Protein AF-A0A7J9ND59-F1 (afdb_monomer_lite)

Structure (mmCIF, N/CA/C/O backbone):
data_AF-A0A7J9ND59-F1
#
_entry.id   AF-A0A7J9ND59-F1
#
loop_
_atom_site.group_PDB
_atom_site.id
_atom_site.type_symbol
_atom_site.label_atom_id
_atom_site.label_alt_id
_atom_site.label_comp_id
_atom_site.label_asym_id
_atom_site.label_entity_id
_atom_site.label_seq_id
_atom_site.pdbx_PDB_ins_code
_atom_site.Cartn_x
_atom_site.Cartn_y
_atom_site.Cartn_z
_atom_site.occupancy
_atom_site.B_iso_or_equiv
_atom_site.auth_seq_id
_atom_site.auth_comp_id
_atom_site.auth_asym_id
_atom_site.auth_atom_id
_atom_site.pdbx_PDB_model_num
ATOM 1 N N . MET A 1 1 ? 14.757 -51.329 -5.466 1.00 45.09 1 MET A N 1
ATOM 2 C CA . MET A 1 1 ? 14.779 -50.238 -6.466 1.00 45.09 1 MET A CA 1
ATOM 3 C C . MET A 1 1 ? 13.867 -49.125 -5.959 1.00 45.09 1 MET A C 1
ATOM 5 O O . MET A 1 1 ? 12.657 -49.283 -6.027 1.00 45.09 1 MET A O 1
ATOM 9 N N . ALA A 1 2 ? 14.409 -48.069 -5.345 1.00 53.75 2 ALA A N 1
ATOM 10 C CA . ALA A 1 2 ? 13.601 -46.963 -4.820 1.00 53.75 2 ALA A CA 1
ATOM 11 C C . ALA A 1 2 ? 13.297 -45.963 -5.949 1.00 53.75 2 ALA A C 1
ATOM 13 O O . ALA A 1 2 ? 14.211 -45.343 -6.488 1.00 53.75 2 ALA A O 1
ATOM 14 N N . SER A 1 3 ? 12.027 -45.822 -6.330 1.00 58.81 3 SER A N 1
ATOM 15 C CA . SER A 1 3 ? 11.592 -44.813 -7.300 1.00 58.81 3 SER A CA 1
ATOM 16 C C . SER A 1 3 ? 11.605 -43.430 -6.644 1.00 58.81 3 SER A C 1
ATOM 18 O O . SER A 1 3 ? 10.823 -43.181 -5.724 1.00 58.81 3 SER A O 1
ATOM 20 N N . SER A 1 4 ? 12.464 -42.515 -7.098 1.00 66.94 4 SER A N 1
ATOM 21 C CA . SER A 1 4 ? 12.428 -41.126 -6.631 1.00 66.94 4 SER A CA 1
ATOM 22 C C . SER A 1 4 ? 11.206 -40.408 -7.222 1.00 66.94 4 SER A C 1
ATOM 24 O O . SER A 1 4 ? 11.147 -40.067 -8.404 1.00 66.94 4 SER A O 1
ATOM 26 N N . SER A 1 5 ? 10.175 -40.199 -6.406 1.00 77.44 5 SER A N 1
ATOM 27 C CA . SER A 1 5 ? 9.003 -39.417 -6.801 1.00 77.44 5 SER A CA 1
ATOM 28 C C . SER A 1 5 ? 9.342 -37.919 -6.816 1.00 77.44 5 SER A C 1
ATOM 30 O O . SER A 1 5 ? 9.994 -37.385 -5.914 1.00 77.44 5 SER A O 1
ATOM 32 N N . LYS A 1 6 ? 8.929 -37.206 -7.873 1.00 81.56 6 LYS A N 1
ATOM 33 C CA . LYS A 1 6 ? 9.134 -35.751 -7.990 1.00 81.56 6 LYS A CA 1
ATOM 34 C C . LYS A 1 6 ? 8.258 -35.014 -6.973 1.00 81.56 6 LYS A C 1
ATOM 36 O O . LYS A 1 6 ? 7.057 -35.250 -6.911 1.00 81.56 6 LYS A O 1
ATOM 41 N N . LYS A 1 7 ? 8.848 -34.063 -6.236 1.00 89.44 7 LYS A N 1
ATOM 42 C CA . LYS A 1 7 ? 8.161 -33.277 -5.190 1.00 89.44 7 LYS A CA 1
ATOM 43 C C . LYS A 1 7 ? 7.095 -32.314 -5.728 1.00 89.44 7 LYS A C 1
ATOM 45 O O . LYS A 1 7 ? 6.154 -31.998 -5.013 1.00 89.44 7 LYS A O 1
ATOM 50 N N . THR A 1 8 ? 7.244 -31.806 -6.956 1.00 92.19 8 THR A N 1
ATOM 51 C CA . THR A 1 8 ? 6.286 -30.865 -7.561 1.00 92.19 8 THR A CA 1
ATOM 52 C C . THR A 1 8 ? 6.130 -31.101 -9.059 1.00 92.19 8 THR A C 1
ATOM 54 O O . THR A 1 8 ? 6.990 -31.694 -9.713 1.00 92.19 8 THR A O 1
ATOM 57 N N . ARG A 1 9 ? 5.030 -30.585 -9.620 1.00 89.81 9 ARG A N 1
ATOM 58 C CA . ARG A 1 9 ? 4.739 -30.637 -11.062 1.00 89.81 9 ARG A CA 1
ATOM 59 C C . ARG A 1 9 ? 5.641 -29.709 -11.893 1.00 89.81 9 ARG A C 1
ATOM 61 O O . ARG A 1 9 ? 5.666 -29.831 -13.113 1.00 89.81 9 ARG A O 1
ATOM 68 N N . GLY A 1 10 ? 6.396 -28.803 -11.263 1.00 93.69 10 GLY A N 1
ATOM 69 C CA . GLY A 1 10 ? 7.205 -27.791 -11.950 1.00 93.69 10 GLY A CA 1
ATOM 70 C C . GLY A 1 10 ? 6.365 -26.697 -12.624 1.00 93.69 10 GLY A C 1
ATOM 71 O O . GLY A 1 10 ? 5.157 -26.591 -12.403 1.00 93.69 10 GLY A O 1
ATOM 72 N N . LYS A 1 11 ? 7.003 -25.865 -13.457 1.00 93.56 11 LYS A N 1
ATOM 73 C CA . LYS A 1 11 ? 6.339 -24.760 -14.171 1.00 93.56 11 LYS A CA 1
ATOM 74 C C . LYS A 1 11 ? 5.293 -25.304 -15.148 1.00 93.56 11 LYS A C 1
ATOM 76 O O . LYS A 1 11 ? 5.649 -25.939 -16.135 1.00 93.56 11 LYS A O 1
ATOM 81 N N . GLN A 1 12 ? 4.019 -25.024 -14.886 1.00 95.81 12 GLN A N 1
ATOM 82 C CA . GLN A 1 12 ? 2.922 -25.389 -15.783 1.00 95.81 12 GLN A CA 1
ATOM 83 C C . GLN A 1 12 ? 2.679 -24.282 -16.814 1.00 95.81 12 GLN A C 1
ATOM 85 O O . GLN A 1 12 ? 2.809 -23.093 -16.509 1.00 95.81 12 GLN A O 1
ATOM 90 N N . LYS A 1 13 ? 2.330 -24.673 -18.042 1.00 95.94 13 LYS A N 1
ATOM 91 C CA . LYS A 1 13 ? 1.867 -23.742 -19.076 1.00 95.94 13 LYS A CA 1
ATOM 92 C C . LYS A 1 13 ? 0.444 -23.295 -18.736 1.00 95.94 13 LYS A C 1
ATOM 94 O O . LYS A 1 13 ? -0.377 -24.116 -18.346 1.00 95.94 13 LYS A O 1
ATOM 99 N N . ILE A 1 14 ? 0.172 -22.005 -18.904 1.00 95.94 14 ILE A N 1
ATOM 100 C CA . ILE A 1 14 ? -1.149 -21.397 -18.713 1.00 95.94 14 ILE A CA 1
ATOM 101 C C . ILE A 1 14 ? -1.493 -20.543 -19.931 1.00 95.94 14 ILE A C 1
ATOM 103 O O . ILE A 1 14 ? -0.595 -20.063 -20.628 1.00 95.94 14 ILE A O 1
ATOM 107 N N . GLU A 1 15 ? -2.782 -20.361 -20.189 1.00 96.94 15 GLU A N 1
ATOM 108 C CA . GLU A 1 15 ? -3.273 -19.493 -21.260 1.00 96.94 15 GLU A CA 1
ATOM 109 C C . GLU A 1 15 ? -3.028 -18.009 -20.936 1.00 96.94 15 GLU A C 1
ATOM 111 O O . GLU A 1 15 ? -3.037 -17.597 -19.772 1.00 96.94 15 GLU A O 1
ATOM 116 N N . ILE A 1 16 ? -2.817 -17.185 -21.968 1.00 97.25 16 ILE A N 1
ATOM 117 C CA . ILE A 1 16 ? -2.673 -15.727 -21.829 1.00 97.25 16 ILE A CA 1
ATOM 118 C C . ILE A 1 16 ? -4.068 -15.095 -21.812 1.00 97.25 16 ILE A C 1
ATOM 120 O O . ILE A 1 16 ? -4.513 -14.471 -22.767 1.00 97.25 16 ILE A O 1
ATOM 124 N N . LYS A 1 17 ? -4.770 -15.308 -20.701 1.00 97.12 17 LYS A N 1
ATOM 125 C CA . LYS A 1 17 ? -6.054 -14.686 -20.364 1.00 97.12 17 LYS A CA 1
ATOM 126 C C . LYS A 1 17 ? -6.074 -14.318 -18.879 1.00 97.12 17 LYS A C 1
ATOM 128 O O . LYS A 1 17 ? -5.117 -14.614 -18.154 1.00 97.12 17 LYS A O 1
ATOM 133 N N . LYS A 1 18 ? -7.130 -13.643 -18.419 1.00 96.25 18 LYS A N 1
ATOM 134 C CA . LYS A 1 18 ? -7.294 -13.321 -16.995 1.00 96.25 18 LYS A CA 1
ATOM 135 C C . LYS A 1 18 ? -7.315 -14.620 -16.177 1.00 96.25 18 LYS A C 1
ATOM 137 O O . LYS A 1 18 ? -7.994 -15.576 -16.534 1.00 96.25 18 LYS A O 1
ATOM 142 N N . ILE A 1 19 ? -6.524 -14.662 -15.104 1.00 97.75 19 ILE A N 1
ATOM 143 C CA . ILE A 1 19 ? -6.575 -15.756 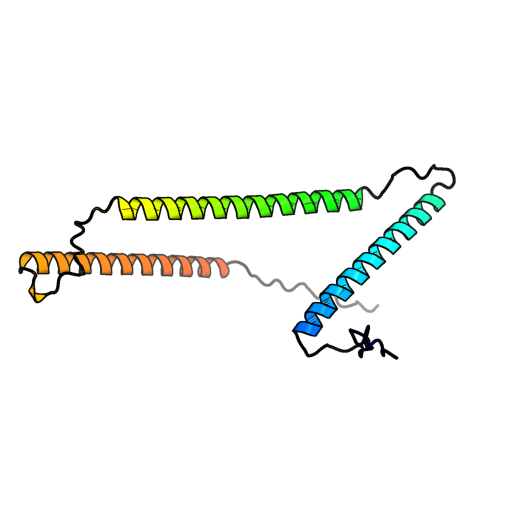-14.129 1.00 97.75 19 ILE A CA 1
ATOM 144 C C . ILE A 1 19 ? -7.767 -15.466 -13.214 1.00 97.75 19 ILE A C 1
ATOM 146 O O . ILE A 1 19 ? -7.789 -14.432 -12.539 1.00 97.75 19 ILE A O 1
ATOM 150 N N . GLU A 1 20 ? -8.766 -16.345 -13.239 1.00 97.88 20 GLU A N 1
ATOM 151 C CA . GLU A 1 20 ? -10.006 -16.140 -12.483 1.00 97.88 20 GLU A CA 1
ATOM 152 C C . GLU A 1 20 ? -9.787 -16.303 -10.977 1.00 97.88 20 GLU A C 1
ATOM 154 O O . GLU A 1 20 ? -10.220 -15.447 -10.206 1.00 97.88 20 GLU A O 1
ATOM 159 N N . ASN A 1 21 ? -9.023 -17.325 -10.570 1.00 97.69 21 ASN A N 1
ATOM 160 C CA . ASN A 1 21 ? -8.620 -17.514 -9.178 1.00 97.69 21 ASN A CA 1
ATOM 161 C C . ASN A 1 21 ? -7.786 -16.314 -8.691 1.00 97.69 21 ASN A C 1
ATOM 163 O O . ASN A 1 21 ? -6.773 -15.953 -9.297 1.00 97.69 21 ASN A O 1
ATOM 167 N N . GLU A 1 22 ? -8.236 -15.678 -7.613 1.00 98.00 22 GLU A N 1
ATOM 168 C CA . GLU A 1 22 ? -7.655 -14.437 -7.106 1.00 98.00 22 GLU A CA 1
ATOM 169 C C . GLU A 1 22 ? -6.249 -14.615 -6.527 1.00 98.00 22 GLU A C 1
ATOM 171 O O . GLU A 1 22 ? -5.349 -13.851 -6.883 1.00 98.00 22 GLU A O 1
ATOM 176 N N . ASP A 1 23 ? -6.027 -15.652 -5.723 1.00 98.12 23 ASP A N 1
ATOM 177 C CA . ASP A 1 23 ? -4.723 -15.930 -5.119 1.00 98.12 23 ASP A CA 1
ATOM 178 C C . ASP A 1 23 ? -3.675 -16.232 -6.196 1.00 98.12 23 ASP A C 1
ATOM 180 O O . ASP A 1 23 ? -2.599 -15.624 -6.235 1.00 98.12 23 ASP A O 1
ATOM 184 N N . ASP A 1 24 ? -4.015 -17.100 -7.153 1.00 97.25 24 ASP A N 1
ATOM 185 C CA . ASP A 1 24 ? -3.143 -17.420 -8.284 1.00 97.25 24 ASP A CA 1
ATOM 186 C C . ASP A 1 24 ? -2.866 -16.190 -9.156 1.00 97.25 24 ASP A C 1
ATOM 188 O O . ASP A 1 24 ? -1.751 -16.025 -9.675 1.00 97.25 24 ASP A O 1
ATOM 192 N N . ARG A 1 25 ? -3.856 -15.300 -9.309 1.00 97.81 25 ARG A N 1
ATOM 193 C CA . ARG A 1 25 ? -3.715 -14.029 -10.028 1.00 97.81 25 ARG A CA 1
ATOM 194 C C . ARG A 1 25 ? -2.737 -13.100 -9.312 1.00 97.81 25 ARG A C 1
ATOM 196 O O . ARG A 1 25 ? -1.836 -12.578 -9.973 1.00 97.81 25 ARG A O 1
ATOM 203 N N . LEU A 1 26 ? -2.856 -12.924 -7.995 1.00 96.94 26 LEU A N 1
ATOM 204 C CA . LEU A 1 26 ? -1.965 -12.077 -7.189 1.00 96.94 26 LEU A CA 1
ATOM 205 C C . LEU A 1 26 ? -0.529 -12.619 -7.153 1.00 96.94 26 LEU A C 1
ATOM 207 O O . LEU A 1 26 ? 0.437 -11.867 -7.343 1.00 96.94 26 LEU A O 1
ATOM 211 N N . ILE A 1 27 ? -0.372 -13.934 -6.990 1.00 97.44 27 ILE A N 1
ATOM 212 C CA . ILE A 1 27 ? 0.931 -14.609 -7.030 1.00 97.44 27 ILE A CA 1
ATOM 213 C C . ILE A 1 27 ? 1.566 -14.448 -8.415 1.00 97.44 27 ILE A C 1
ATOM 215 O O . ILE A 1 27 ? 2.746 -14.096 -8.531 1.00 97.44 27 ILE A 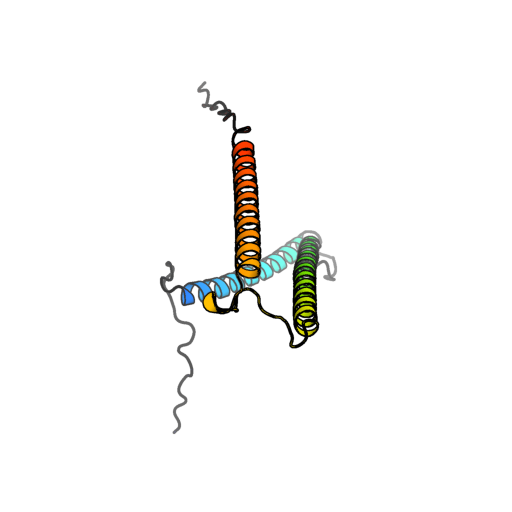O 1
ATOM 219 N N . SER A 1 28 ? 0.793 -14.677 -9.480 1.00 97.31 28 SER A N 1
ATOM 220 C CA . SER A 1 28 ? 1.264 -14.532 -10.860 1.00 97.31 28 SER A CA 1
ATOM 221 C C . SER A 1 28 ? 1.648 -13.094 -11.180 1.00 97.31 28 SER A C 1
ATOM 223 O O . SER A 1 28 ? 2.706 -12.876 -11.769 1.00 97.31 28 SER A O 1
ATOM 225 N N . PHE A 1 29 ? 0.837 -12.117 -10.767 1.00 96.62 29 PHE A N 1
ATOM 226 C CA . PHE A 1 29 ? 1.144 -10.696 -10.912 1.00 96.62 29 PHE A CA 1
ATOM 227 C C . PHE A 1 29 ? 2.474 -10.363 -10.241 1.00 96.62 29 PHE A C 1
ATOM 229 O O . PHE A 1 29 ? 3.370 -9.835 -10.894 1.00 96.62 29 PHE A O 1
ATOM 236 N N . SER A 1 30 ? 2.648 -10.754 -8.979 1.00 97.19 30 SER A N 1
ATOM 237 C CA . SER A 1 30 ? 3.863 -10.463 -8.214 1.00 97.19 30 SER A CA 1
ATOM 238 C C . SER A 1 30 ? 5.113 -11.063 -8.865 1.00 97.19 30 SER A C 1
ATOM 240 O O . SER A 1 30 ? 6.106 -10.359 -9.068 1.00 97.19 30 SER A O 1
ATOM 242 N N . LYS A 1 31 ? 5.051 -12.337 -9.279 1.00 97.25 31 LYS A N 1
ATOM 243 C CA . LYS A 1 31 ? 6.165 -13.032 -9.948 1.00 97.25 31 LYS A CA 1
ATOM 244 C C . LYS A 1 31 ? 6.480 -12.447 -11.327 1.00 97.25 31 LYS A C 1
ATOM 246 O O . LYS A 1 31 ? 7.649 -12.231 -11.644 1.00 97.25 31 LYS A O 1
ATOM 251 N N . ARG A 1 32 ? 5.459 -12.179 -12.152 1.00 97.62 32 ARG A N 1
ATOM 252 C CA . ARG A 1 32 ? 5.637 -11.590 -13.492 1.00 97.62 32 ARG A CA 1
ATOM 253 C C . ARG A 1 32 ? 6.177 -10.173 -13.398 1.00 97.62 32 ARG A C 1
ATOM 255 O O . ARG A 1 32 ? 7.136 -9.864 -14.094 1.00 97.62 32 ARG A O 1
ATOM 262 N N . ARG A 1 33 ? 5.616 -9.352 -12.506 1.00 95.69 33 ARG A N 1
ATOM 263 C CA . ARG A 1 33 ? 6.089 -7.996 -12.225 1.00 95.69 33 ARG A CA 1
ATOM 264 C C . ARG A 1 33 ? 7.574 -8.031 -11.887 1.00 95.69 33 ARG A C 1
ATOM 266 O O . ARG A 1 33 ? 8.359 -7.414 -12.592 1.00 95.69 33 ARG A O 1
ATOM 273 N N . PHE A 1 34 ? 7.975 -8.829 -10.897 1.00 94.06 34 PHE A N 1
ATOM 274 C CA . PHE A 1 34 ? 9.386 -8.977 -10.531 1.00 94.06 34 PHE A CA 1
ATOM 275 C C . PHE A 1 34 ? 10.274 -9.380 -11.723 1.00 94.06 34 PHE A C 1
ATOM 277 O O . PHE A 1 34 ? 11.310 -8.760 -11.960 1.00 94.06 34 PHE A O 1
ATOM 284 N N . GLY A 1 35 ? 9.849 -10.370 -12.517 1.00 94.62 35 GLY A N 1
ATOM 285 C CA . GLY A 1 35 ? 10.575 -10.793 -13.718 1.00 94.62 35 GLY A CA 1
ATOM 286 C C . GLY A 1 35 ? 10.723 -9.689 -14.773 1.00 94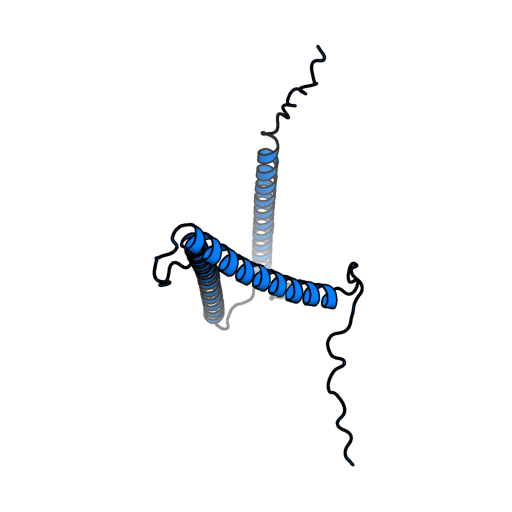.62 35 GLY A C 1
ATOM 287 O O . GLY A 1 35 ? 11.802 -9.537 -15.343 1.00 94.62 35 GLY A O 1
ATOM 288 N N . ILE A 1 36 ? 9.675 -8.892 -14.998 1.00 95.94 36 ILE A N 1
ATOM 289 C CA . ILE A 1 36 ? 9.690 -7.746 -15.920 1.00 95.94 36 ILE A CA 1
ATOM 290 C C . ILE A 1 36 ? 10.664 -6.677 -15.428 1.00 95.94 36 ILE A C 1
ATOM 292 O O . ILE A 1 36 ? 11.527 -6.256 -16.191 1.00 95.94 36 ILE A O 1
ATOM 296 N N . TYR A 1 37 ? 10.588 -6.282 -14.154 1.00 91.06 37 TYR A N 1
ATOM 297 C CA . TYR A 1 37 ? 11.517 -5.300 -13.583 1.00 91.06 37 TYR A CA 1
ATOM 298 C C . TYR A 1 37 ? 12.972 -5.764 -13.693 1.00 91.06 37 TYR A C 1
ATOM 300 O O . TYR A 1 37 ? 13.841 -4.972 -14.051 1.00 91.06 37 TYR A O 1
ATOM 308 N N . LYS A 1 38 ? 13.239 -7.056 -13.466 1.00 91.88 38 LYS A N 1
ATOM 309 C CA . LYS A 1 38 ? 14.574 -7.628 -13.665 1.00 91.88 38 LYS A CA 1
ATOM 310 C C . LYS A 1 38 ? 15.035 -7.498 -15.121 1.00 91.88 38 LYS A C 1
ATOM 312 O O . LYS A 1 38 ? 16.152 -7.055 -15.361 1.00 91.88 38 LYS A O 1
ATOM 317 N N . LYS A 1 39 ? 14.169 -7.817 -16.090 1.00 92.38 39 LYS A N 1
ATOM 318 C CA . LYS A 1 39 ? 14.484 -7.693 -17.523 1.00 92.38 39 LYS A CA 1
ATOM 319 C C . LYS A 1 39 ? 14.709 -6.248 -17.961 1.00 92.38 39 LYS A C 1
ATOM 321 O O . LYS A 1 39 ? 15.642 -5.995 -18.713 1.00 92.38 39 LYS A O 1
ATOM 326 N N . ILE A 1 40 ? 13.908 -5.308 -17.463 1.00 88.44 40 ILE A N 1
ATOM 327 C CA . ILE A 1 40 ? 14.096 -3.872 -17.710 1.00 88.44 40 ILE A CA 1
ATOM 328 C C . ILE A 1 40 ? 15.433 -3.405 -17.133 1.00 88.44 40 ILE A C 1
ATOM 330 O O . ILE A 1 40 ? 16.160 -2.685 -17.807 1.00 88.44 40 ILE A O 1
ATOM 334 N N . SER A 1 41 ? 15.787 -3.840 -15.921 1.00 81.06 41 SER A N 1
ATOM 335 C CA . SER A 1 41 ? 17.081 -3.509 -15.320 1.00 81.06 41 SER A CA 1
ATOM 336 C C . SER A 1 41 ? 18.246 -4.048 -16.153 1.00 81.06 41 SER A C 1
ATOM 338 O O . SER A 1 41 ? 19.177 -3.301 -16.430 1.00 81.06 41 SER A O 1
ATOM 340 N N . GLU A 1 42 ? 18.186 -5.315 -16.579 1.00 88.00 42 GLU A N 1
ATOM 341 C CA . GLU A 1 42 ? 19.192 -5.922 -17.464 1.00 88.00 42 GLU A CA 1
ATOM 342 C C . GLU A 1 42 ? 19.319 -5.129 -18.776 1.00 88.00 42 GLU A C 1
ATOM 344 O O . GLU A 1 42 ? 20.426 -4.780 -19.186 1.00 88.00 42 GLU A O 1
ATOM 349 N N . LEU A 1 43 ? 18.190 -4.782 -19.403 1.00 89.44 43 LEU A N 1
ATOM 350 C CA . LEU A 1 43 ? 18.159 -4.000 -20.638 1.00 89.44 43 LEU A CA 1
ATOM 351 C C . LEU A 1 43 ? 18.734 -2.593 -20.444 1.00 89.44 43 LEU A C 1
ATOM 353 O O . LEU A 1 43 ? 19.543 -2.156 -21.253 1.00 89.44 43 LEU A O 1
ATOM 357 N N . SER A 1 44 ? 18.362 -1.898 -19.368 1.00 82.06 44 SER A N 1
ATOM 358 C CA . SER A 1 44 ? 18.867 -0.558 -19.051 1.00 82.06 44 SER A CA 1
ATOM 359 C C . SER A 1 44 ? 20.386 -0.559 -18.901 1.00 82.06 44 SER A C 1
ATOM 361 O O . SER A 1 44 ? 21.057 0.318 -19.437 1.00 82.06 44 SER A O 1
ATOM 363 N N . THR A 1 45 ? 20.946 -1.560 -18.218 1.00 81.75 45 THR A N 1
ATOM 364 C CA . THR A 1 45 ? 22.398 -1.708 -18.073 1.00 81.75 45 THR A CA 1
ATOM 365 C C . THR A 1 45 ? 23.073 -2.004 -19.415 1.00 81.75 45 THR A C 1
ATOM 367 O O . THR A 1 45 ? 24.093 -1.392 -19.745 1.00 81.75 45 THR A O 1
ATOM 370 N N . LEU A 1 46 ? 22.496 -2.897 -20.225 1.00 82.44 46 LEU A N 1
ATOM 371 C CA . LEU A 1 46 ? 23.029 -3.225 -21.549 1.00 82.44 46 LEU A CA 1
ATOM 372 C C . LEU A 1 46 ? 22.994 -2.010 -22.485 1.00 82.44 46 LEU A C 1
ATOM 374 O O . LEU A 1 46 ? 24.019 -1.645 -23.050 1.00 82.44 46 LEU A O 1
ATOM 378 N N . CYS A 1 47 ? 21.862 -1.319 -22.593 1.00 84.31 47 CYS A N 1
ATOM 379 C CA . CYS A 1 47 ? 21.740 -0.125 -23.425 1.00 84.31 47 CYS A CA 1
ATOM 380 C C . CYS A 1 47 ? 22.608 1.030 -22.909 1.00 84.31 47 CYS A C 1
ATOM 382 O O . CYS A 1 47 ? 23.268 1.691 -23.703 1.00 84.31 47 CYS A O 1
ATOM 384 N N . GLY A 1 48 ? 22.679 1.245 -21.593 1.00 75.38 48 GLY A N 1
ATOM 385 C CA . GLY A 1 48 ? 23.541 2.269 -21.001 1.00 75.38 48 GLY A CA 1
ATOM 386 C C . GLY A 1 48 ? 25.024 2.033 -21.299 1.00 75.38 48 GLY A C 1
ATOM 387 O O . GLY A 1 48 ? 25.746 2.976 -21.614 1.00 75.38 48 GLY A O 1
ATOM 388 N N . SER A 1 49 ? 25.480 0.778 -21.260 1.00 66.06 49 SER A N 1
ATOM 389 C CA . SER A 1 49 ? 26.870 0.425 -21.584 1.00 66.06 49 SER A CA 1
ATOM 390 C C . SER A 1 49 ? 27.188 0.534 -23.080 1.00 66.06 49 SER A C 1
ATOM 392 O O . SER A 1 49 ? 28.249 1.048 -23.432 1.00 66.06 49 SER A O 1
ATOM 394 N N . VAL A 1 50 ? 26.266 0.134 -23.964 1.00 70.56 50 VAL A N 1
ATOM 395 C CA . VAL A 1 50 ? 26.421 0.288 -25.422 1.00 70.56 50 VAL A CA 1
ATOM 396 C C . VAL A 1 50 ? 26.471 1.763 -25.812 1.00 70.56 50 VAL A C 1
ATOM 398 O O . VAL A 1 50 ? 27.381 2.168 -26.531 1.00 70.56 50 VAL A O 1
ATOM 401 N N . THR A 1 51 ? 25.556 2.583 -25.293 1.00 64.44 51 THR A N 1
ATOM 402 C CA . THR A 1 51 ? 25.526 4.024 -25.573 1.00 64.44 51 THR A CA 1
ATOM 403 C C . THR A 1 51 ? 26.783 4.724 -25.054 1.00 64.44 51 THR A C 1
ATOM 405 O O . THR A 1 51 ? 27.366 5.531 -25.771 1.00 64.44 51 THR A O 1
ATOM 408 N N . LYS A 1 52 ? 27.269 4.372 -23.853 1.00 64.69 52 LYS A N 1
ATOM 409 C CA . LYS A 1 52 ? 28.533 4.907 -23.307 1.00 64.69 52 LYS A CA 1
ATOM 410 C C . LYS A 1 52 ? 29.743 4.515 -24.157 1.00 64.69 52 LYS A C 1
ATOM 412 O O . LYS A 1 52 ? 30.583 5.364 -24.430 1.00 64.69 52 LYS A O 1
ATOM 417 N N . ARG A 1 53 ? 29.806 3.267 -24.632 1.00 64.56 53 ARG A N 1
ATOM 418 C CA . ARG A 1 53 ? 30.877 2.791 -25.522 1.00 64.56 53 ARG A CA 1
ATOM 419 C C . ARG A 1 53 ? 30.837 3.451 -26.900 1.00 64.56 53 ARG A C 1
ATOM 421 O O . ARG A 1 53 ? 31.889 3.729 -27.463 1.00 64.56 53 ARG A O 1
ATOM 428 N N . PHE A 1 54 ? 29.644 3.691 -27.440 1.00 68.44 54 PHE A N 1
ATOM 429 C CA . PHE A 1 54 ? 29.474 4.394 -28.712 1.00 68.44 54 PHE A CA 1
ATOM 430 C C . PHE A 1 54 ? 29.880 5.870 -28.599 1.00 68.44 54 PHE A C 1
ATOM 432 O O . PHE A 1 54 ? 30.531 6.395 -29.495 1.00 68.44 54 PHE A O 1
ATOM 439 N N . LEU A 1 55 ? 29.538 6.524 -27.483 1.00 67.31 55 LEU A N 1
ATOM 440 C CA . LEU A 1 55 ? 29.872 7.929 -27.231 1.00 67.31 55 LEU A CA 1
ATOM 441 C C . LEU A 1 55 ? 31.341 8.148 -26.846 1.00 67.31 55 LEU A C 1
ATOM 443 O O . LEU A 1 55 ? 31.883 9.210 -27.137 1.00 67.31 55 LEU A O 1
ATOM 447 N N . ASN A 1 56 ? 31.996 7.175 -26.205 1.00 62.28 56 ASN A N 1
ATOM 448 C CA . ASN A 1 56 ? 33.418 7.262 -25.881 1.00 62.28 56 ASN A CA 1
ATOM 449 C C . ASN A 1 56 ? 34.106 5.880 -25.926 1.00 62.28 56 ASN A C 1
ATOM 451 O O . ASN A 1 56 ? 34.151 5.173 -24.915 1.00 62.28 56 ASN A O 1
ATOM 455 N N . PRO A 1 57 ? 34.673 5.485 -27.081 1.00 67.12 57 PRO A N 1
ATOM 456 C CA . PRO A 1 57 ? 35.242 4.151 -27.286 1.00 67.12 57 PRO A CA 1
ATOM 457 C C . PRO A 1 57 ? 36.455 3.808 -26.406 1.00 67.12 57 PRO A C 1
ATOM 459 O O . PRO A 1 57 ? 36.773 2.629 -26.266 1.00 67.12 57 PRO A O 1
ATOM 462 N N . ASN A 1 58 ? 37.130 4.813 -25.830 1.00 62.88 58 ASN A N 1
ATOM 463 C CA . ASN A 1 58 ? 38.436 4.668 -25.172 1.00 62.88 58 ASN A CA 1
ATOM 464 C C . ASN A 1 58 ? 38.408 4.897 -23.647 1.00 62.88 58 ASN A C 1
ATOM 466 O O . ASN A 1 58 ? 39.463 4.933 -23.016 1.00 62.88 58 ASN A O 1
ATOM 470 N N . GLN A 1 59 ? 37.235 5.070 -23.029 1.00 60.09 59 GLN A N 1
ATOM 471 C CA . GLN A 1 59 ? 37.139 5.309 -21.585 1.00 60.09 59 GLN A CA 1
ATOM 472 C C . GLN A 1 59 ? 37.181 3.984 -20.788 1.00 60.09 59 GLN A C 1
ATOM 474 O O . GLN A 1 59 ? 36.408 3.073 -21.102 1.00 60.09 59 GLN A O 1
ATOM 479 N N . PRO A 1 60 ? 38.021 3.848 -19.739 1.00 53.94 60 PRO A N 1
ATOM 480 C CA . PRO A 1 60 ? 37.997 2.677 -18.866 1.00 53.94 60 PRO A CA 1
ATOM 481 C C . PRO A 1 60 ? 36.638 2.557 -18.168 1.00 53.94 60 PRO A C 1
ATOM 483 O O . PRO A 1 60 ? 36.128 3.534 -17.619 1.00 53.94 60 PRO A O 1
ATOM 486 N N . LEU A 1 61 ? 36.065 1.350 -18.175 1.00 53.50 61 LEU A N 1
ATOM 487 C CA . LEU A 1 61 ? 34.823 0.991 -17.483 1.00 53.50 61 LEU A CA 1
ATOM 488 C C . LEU A 1 61 ? 35.031 1.018 -15.957 1.00 53.50 61 LEU A C 1
ATOM 490 O O . LEU A 1 61 ? 35.078 -0.024 -15.314 1.00 53.50 61 LEU A O 1
ATOM 494 N N . HIS A 1 62 ? 35.165 2.205 -15.369 1.00 52.81 62 HIS A N 1
ATOM 495 C CA . HIS A 1 62 ? 35.060 2.385 -13.927 1.00 52.81 62 HIS A CA 1
ATOM 496 C C . HIS A 1 62 ? 33.861 3.278 -13.611 1.00 52.81 62 HIS A C 1
ATOM 498 O O . HIS A 1 62 ? 33.829 4.458 -13.950 1.00 52.81 62 HIS A O 1
ATOM 504 N N . GLU A 1 63 ? 32.855 2.639 -13.013 1.00 51.38 63 GLU A N 1
ATOM 505 C CA . GLU A 1 63 ? 31.757 3.214 -12.235 1.00 51.38 63 GLU A CA 1
ATOM 506 C C . GLU A 1 63 ? 31.220 4.565 -12.713 1.00 51.38 63 GLU A C 1
ATOM 508 O O . GLU A 1 63 ? 31.421 5.621 -12.125 1.00 51.38 63 GLU A O 1
ATOM 513 N N . THR A 1 64 ? 30.405 4.523 -13.757 1.00 53.88 64 THR A N 1
ATOM 514 C CA . THR A 1 64 ? 29.344 5.520 -13.913 1.00 53.88 64 THR A CA 1
ATOM 515 C C . THR A 1 64 ? 28.037 4.768 -14.054 1.00 53.88 64 THR A C 1
ATOM 517 O O . THR A 1 64 ? 27.426 4.728 -15.121 1.00 53.88 64 THR A O 1
ATOM 520 N N . THR A 1 65 ? 27.625 4.087 -12.987 1.00 52.00 65 THR A N 1
ATOM 521 C CA . THR A 1 65 ? 26.271 3.540 -12.886 1.00 52.00 65 THR A CA 1
ATOM 522 C C . THR A 1 65 ? 25.333 4.699 -12.559 1.00 52.00 65 THR A C 1
ATOM 524 O O . THR A 1 65 ? 25.130 5.054 -11.407 1.00 52.00 65 THR A O 1
ATOM 527 N N . ASP A 1 66 ? 24.854 5.333 -13.628 1.00 64.75 66 ASP A N 1
ATOM 528 C CA . ASP A 1 66 ? 23.637 6.136 -13.754 1.00 64.75 66 ASP A CA 1
ATOM 529 C C . ASP A 1 66 ? 23.217 6.949 -12.520 1.00 64.75 66 ASP A C 1
ATOM 531 O O . ASP A 1 66 ? 22.328 6.569 -11.753 1.00 64.75 66 ASP A O 1
ATOM 535 N N . ALA A 1 67 ? 23.782 8.156 -12.421 1.00 64.75 67 ALA A N 1
ATOM 536 C CA . ALA A 1 67 ? 23.363 9.206 -11.495 1.00 64.75 67 ALA A CA 1
ATOM 537 C C . ALA A 1 67 ? 21.827 9.393 -11.388 1.00 64.75 67 ALA A C 1
ATOM 539 O O . ALA A 1 67 ? 21.355 9.591 -10.266 1.00 64.75 67 ALA A O 1
ATOM 540 N N . PRO A 1 68 ? 21.009 9.269 -12.460 1.00 64.56 68 PRO A N 1
ATOM 541 C CA . PRO A 1 68 ? 19.552 9.339 -12.332 1.00 64.56 68 PRO A CA 1
ATOM 542 C C . PRO A 1 68 ? 18.975 8.190 -11.495 1.00 64.56 68 PRO A C 1
ATOM 544 O O . PRO A 1 68 ? 18.198 8.435 -10.577 1.00 64.56 68 PRO A O 1
ATOM 547 N N . VAL A 1 69 ? 19.381 6.942 -11.755 1.00 77.56 69 VAL A N 1
ATOM 548 C CA . VAL A 1 69 ? 18.884 5.748 -11.042 1.00 77.56 69 VAL A CA 1
ATOM 549 C C . VAL A 1 69 ? 19.272 5.799 -9.568 1.00 77.56 69 VAL A C 1
ATOM 551 O O . VAL A 1 69 ? 18.460 5.489 -8.695 1.00 77.56 69 VAL A O 1
ATOM 554 N N . GLU A 1 70 ? 20.490 6.250 -9.285 1.00 76.56 70 GLU A N 1
ATOM 555 C CA . GLU A 1 70 ? 20.969 6.398 -7.917 1.00 76.56 70 GLU A CA 1
ATOM 556 C C . GLU A 1 70 ? 20.270 7.554 -7.183 1.00 76.56 70 GLU A C 1
ATOM 558 O O . GLU A 1 70 ? 19.970 7.452 -5.993 1.00 76.56 70 GLU A O 1
ATOM 563 N N . THR A 1 71 ? 19.897 8.617 -7.901 1.00 75.25 71 THR A N 1
ATOM 564 C CA . THR A 1 71 ? 19.060 9.701 -7.363 1.00 75.25 71 THR A CA 1
ATOM 565 C C . THR A 1 71 ? 17.661 9.193 -7.015 1.00 75.25 71 THR A C 1
ATOM 567 O O . THR A 1 71 ? 17.197 9.414 -5.897 1.00 75.25 71 THR A O 1
ATOM 570 N N . TYR A 1 72 ? 17.016 8.432 -7.906 1.00 79.56 72 TYR A N 1
ATOM 571 C CA . TYR A 1 72 ? 15.711 7.820 -7.627 1.00 79.56 72 TYR A CA 1
ATOM 572 C C . TYR A 1 72 ? 15.760 6.864 -6.431 1.00 79.56 72 TYR A C 1
ATOM 574 O O . TYR A 1 72 ? 14.863 6.896 -5.587 1.00 79.56 72 TYR A O 1
ATOM 582 N N . ARG A 1 73 ? 16.813 6.043 -6.309 1.00 85.94 73 ARG A N 1
ATOM 583 C CA . ARG A 1 73 ? 17.011 5.175 -5.137 1.00 85.94 73 ARG A CA 1
ATOM 584 C C . ARG A 1 73 ? 17.138 5.982 -3.853 1.00 85.94 73 ARG A C 1
ATOM 586 O O . ARG A 1 73 ? 16.433 5.684 -2.894 1.00 85.94 73 ARG A O 1
ATOM 593 N N . LYS A 1 74 ? 17.975 7.022 -3.840 1.00 84.75 74 LYS A N 1
ATOM 594 C CA . LYS A 1 74 ? 18.163 7.893 -2.669 1.00 84.75 74 LYS A CA 1
ATOM 595 C C . LYS A 1 74 ? 16.868 8.590 -2.257 1.00 84.75 74 LYS A C 1
ATOM 597 O O . LYS A 1 74 ? 16.546 8.599 -1.073 1.00 84.75 74 LYS A O 1
ATOM 602 N N . VAL A 1 75 ? 16.107 9.125 -3.214 1.00 90.88 75 VAL A N 1
ATOM 603 C CA . VAL A 1 75 ? 14.797 9.748 -2.950 1.00 90.88 75 VAL A CA 1
ATOM 604 C C . VAL A 1 75 ? 13.820 8.723 -2.376 1.00 90.88 75 VAL A C 1
ATOM 606 O O . VAL A 1 75 ? 13.176 8.989 -1.363 1.00 90.88 75 VAL A O 1
ATOM 609 N N . ARG A 1 76 ? 13.755 7.521 -2.962 1.00 94.38 76 ARG A N 1
ATOM 610 C CA . ARG A 1 76 ? 12.866 6.459 -2.482 1.00 94.38 76 ARG A CA 1
ATOM 611 C C . ARG A 1 76 ? 13.225 5.986 -1.075 1.00 94.38 76 ARG A C 1
ATOM 613 O O . ARG A 1 76 ? 12.322 5.787 -0.273 1.00 94.38 76 ARG A O 1
ATOM 620 N N . ILE A 1 77 ? 14.513 5.819 -0.775 1.00 94.81 77 ILE A N 1
ATOM 621 C CA . ILE A 1 77 ? 14.990 5.427 0.558 1.00 94.81 77 ILE A CA 1
ATOM 622 C C . ILE A 1 77 ? 14.629 6.503 1.583 1.00 94.81 77 ILE A C 1
ATOM 624 O O . ILE A 1 77 ? 14.095 6.169 2.634 1.00 94.81 77 ILE A O 1
ATOM 628 N N . LYS A 1 78 ? 14.854 7.786 1.268 1.00 94.69 78 LYS A N 1
ATOM 629 C CA . LYS A 1 78 ? 14.491 8.897 2.162 1.00 94.69 78 LYS A CA 1
ATOM 630 C C . LYS A 1 78 ? 12.996 8.924 2.475 1.00 94.69 78 LYS A C 1
ATOM 632 O O . LYS A 1 78 ? 12.639 9.020 3.641 1.00 94.69 78 LYS A O 1
ATOM 637 N N . SER A 1 79 ? 12.148 8.787 1.456 1.00 95.44 79 SER A N 1
ATOM 638 C CA . SER A 1 79 ? 10.693 8.706 1.644 1.00 95.44 79 SER A CA 1
ATOM 639 C C . SER A 1 79 ? 10.304 7.515 2.523 1.00 95.44 79 SER A C 1
ATOM 641 O O . SER A 1 79 ? 9.534 7.685 3.457 1.00 95.44 79 SER A O 1
ATOM 643 N N . LEU A 1 80 ? 10.898 6.337 2.304 1.00 96.25 80 LEU A N 1
ATOM 644 C CA . LEU A 1 80 ? 10.601 5.155 3.118 1.00 96.25 80 LEU A CA 1
ATOM 645 C C . LEU A 1 80 ? 11.002 5.331 4.590 1.00 96.25 80 LEU A C 1
ATOM 647 O O . LEU A 1 80 ? 10.301 4.871 5.484 1.00 96.25 80 LEU A O 1
ATOM 651 N N . VAL A 1 81 ? 12.149 5.968 4.833 1.00 96.00 81 VAL A N 1
ATOM 652 C CA . VAL A 1 81 ? 12.637 6.266 6.186 1.00 96.00 81 VAL A CA 1
ATOM 653 C C . VAL A 1 81 ? 11.712 7.261 6.881 1.00 96.00 81 VAL A C 1
ATOM 655 O O . VAL A 1 81 ? 11.421 7.092 8.060 1.00 96.00 81 VAL A O 1
ATOM 658 N N . GLN A 1 82 ? 11.218 8.263 6.154 1.00 96.62 82 GLN A N 1
ATOM 659 C CA . GLN A 1 82 ? 10.252 9.220 6.685 1.00 96.62 82 GLN A CA 1
ATOM 660 C C . GLN A 1 82 ? 8.941 8.531 7.086 1.00 96.62 82 GLN A C 1
ATOM 662 O O . GLN A 1 82 ? 8.496 8.709 8.216 1.00 96.62 82 GLN A O 1
ATOM 667 N N . ASP A 1 83 ? 8.379 7.692 6.210 1.00 96.56 83 ASP A N 1
ATOM 668 C CA . ASP A 1 83 ? 7.153 6.936 6.502 1.00 96.56 83 ASP A CA 1
ATOM 669 C C . ASP A 1 83 ? 7.340 5.994 7.703 1.00 96.56 83 ASP A C 1
ATOM 671 O O . ASP A 1 83 ? 6.457 5.863 8.549 1.00 96.56 83 ASP A O 1
ATOM 675 N N . TYR A 1 84 ? 8.504 5.340 7.798 1.00 95.62 84 TYR A N 1
ATOM 676 C CA . TYR A 1 84 ? 8.833 4.469 8.924 1.00 95.62 84 TYR A CA 1
ATOM 677 C C . TYR A 1 84 ? 8.881 5.240 10.246 1.00 95.62 84 TYR A C 1
ATOM 679 O O . TYR A 1 84 ? 8.291 4.790 11.226 1.00 95.62 84 TYR A O 1
ATOM 687 N N . ASN A 1 85 ? 9.562 6.388 10.270 1.00 96.94 85 ASN A N 1
ATOM 688 C CA . ASN A 1 85 ? 9.678 7.209 11.474 1.00 96.94 85 ASN A CA 1
ATOM 689 C C . ASN A 1 85 ? 8.306 7.721 11.929 1.00 96.94 85 ASN A C 1
ATOM 691 O O . ASN A 1 85 ? 7.983 7.604 13.103 1.00 96.94 85 ASN A O 1
ATOM 695 N N . GLU A 1 86 ? 7.464 8.179 11.000 1.00 97.50 86 GLU A N 1
ATOM 696 C CA . GLU A 1 86 ? 6.101 8.631 11.309 1.00 97.50 86 GLU A CA 1
ATOM 697 C C . GLU A 1 86 ? 5.267 7.519 11.968 1.00 97.50 86 GLU A C 1
ATOM 699 O O . GLU A 1 86 ? 4.654 7.715 13.018 1.00 97.50 86 GLU A O 1
ATOM 704 N N . VAL A 1 87 ? 5.275 6.311 11.394 1.00 96.69 87 VAL A N 1
ATOM 705 C CA . VAL A 1 87 ? 4.565 5.160 11.980 1.00 96.69 87 VAL A CA 1
ATOM 706 C C . VAL A 1 87 ? 5.153 4.775 13.341 1.00 96.69 87 VAL A C 1
ATOM 708 O O . VAL A 1 87 ? 4.416 4.368 14.243 1.00 96.69 87 VAL A O 1
ATOM 711 N N . HIS A 1 88 ? 6.471 4.895 13.503 1.00 95.00 88 HIS A N 1
ATOM 712 C CA . HIS A 1 88 ? 7.153 4.610 14.760 1.00 95.00 88 HIS A CA 1
ATOM 713 C C . HIS A 1 88 ? 6.729 5.581 15.871 1.00 95.00 88 HIS A C 1
ATOM 715 O O . HIS A 1 88 ? 6.322 5.138 16.946 1.00 95.00 88 HIS A O 1
ATOM 721 N N . ASP A 1 89 ? 6.713 6.880 15.578 1.00 96.69 89 ASP A N 1
ATOM 722 C CA . ASP A 1 89 ? 6.300 7.927 16.514 1.00 96.69 89 ASP A CA 1
ATOM 723 C C . ASP A 1 89 ? 4.827 7.768 16.917 1.00 96.69 89 ASP A C 1
ATOM 725 O O . ASP A 1 89 ? 4.470 7.877 18.095 1.00 96.69 89 ASP A O 1
ATOM 729 N N . GLN A 1 90 ? 3.956 7.426 15.960 1.00 94.75 90 GLN A N 1
ATOM 730 C CA . GLN A 1 90 ? 2.554 7.118 16.247 1.00 94.75 90 GLN A CA 1
ATOM 731 C C . GLN A 1 90 ? 2.413 5.916 17.185 1.00 94.75 90 GLN A C 1
ATOM 733 O O . GLN A 1 90 ? 1.617 5.952 18.130 1.00 94.75 90 GLN A O 1
ATOM 738 N N . LEU A 1 91 ? 3.190 4.853 16.962 1.00 95.69 91 LEU A N 1
ATOM 739 C CA . LEU A 1 91 ? 3.176 3.677 17.824 1.00 95.69 91 LEU A CA 1
ATOM 740 C C . LEU A 1 91 ? 3.605 4.034 19.251 1.00 95.69 91 LEU A C 1
ATOM 742 O O . LEU A 1 91 ? 2.936 3.638 20.207 1.00 95.69 91 LEU A O 1
ATOM 746 N N . ASP A 1 92 ? 4.668 4.810 19.415 1.00 94.56 92 ASP A N 1
ATOM 747 C CA . ASP A 1 92 ? 5.137 5.204 20.741 1.00 94.56 92 ASP A CA 1
ATOM 748 C C . ASP A 1 92 ? 4.141 6.131 21.448 1.00 94.56 92 ASP A C 1
ATOM 750 O O . ASP A 1 92 ? 3.814 5.901 22.616 1.00 94.56 92 ASP A O 1
ATOM 754 N N . ALA A 1 93 ? 3.514 7.063 20.726 1.00 94.31 93 ALA A N 1
ATOM 755 C CA . ALA A 1 93 ? 2.423 7.871 21.265 1.00 94.31 93 ALA A CA 1
ATOM 756 C C . ALA A 1 93 ? 1.227 7.013 21.726 1.00 94.31 93 ALA A C 1
ATOM 758 O O . ALA A 1 93 ? 0.618 7.298 22.762 1.00 94.31 93 ALA A O 1
ATOM 759 N N . THR A 1 94 ? 0.870 5.950 20.993 1.00 90.12 94 THR A N 1
ATOM 760 C CA . THR A 1 94 ? -0.210 5.036 21.418 1.00 90.12 94 THR A CA 1
ATOM 761 C C . THR A 1 94 ? 0.167 4.213 22.648 1.00 90.12 94 THR A C 1
ATOM 763 O O . THR A 1 94 ? -0.664 4.059 23.546 1.00 90.12 94 THR A O 1
ATOM 766 N N . LYS A 1 95 ? 1.418 3.749 22.751 1.00 94.44 95 LYS A N 1
ATOM 767 C CA . LYS A 1 95 ? 1.915 3.038 23.938 1.00 94.44 95 LYS A CA 1
ATOM 768 C C . LYS A 1 95 ? 1.915 3.934 25.171 1.00 94.44 95 LYS A C 1
ATOM 770 O O . LYS A 1 95 ? 1.470 3.494 26.228 1.00 94.44 95 LYS A O 1
ATOM 775 N N . GLU A 1 96 ? 2.363 5.181 25.050 1.00 92.19 96 GLU A N 1
ATOM 776 C CA . GLU A 1 96 ? 2.340 6.136 26.163 1.00 92.19 96 GLU A CA 1
ATOM 777 C C . GLU A 1 96 ? 0.906 6.444 26.612 1.00 92.19 96 GLU A C 1
ATOM 779 O O . GLU A 1 96 ? 0.613 6.410 27.808 1.00 92.19 96 GLU A O 1
ATOM 784 N N . LYS A 1 97 ? -0.039 6.609 25.673 1.00 91.31 97 LYS A N 1
ATOM 785 C CA . LYS A 1 97 ? -1.473 6.725 26.002 1.00 91.31 97 LYS A CA 1
ATOM 786 C C . LYS A 1 97 ? -1.999 5.491 26.743 1.00 91.31 97 LYS A C 1
ATOM 788 O O . LYS A 1 97 ? -2.741 5.633 27.714 1.00 91.31 97 LYS A O 1
ATOM 793 N N . GLN A 1 98 ? -1.608 4.285 26.329 1.00 90.12 98 GLN A N 1
ATOM 794 C CA . GLN A 1 98 ? -2.022 3.041 26.984 1.00 90.12 98 GLN A CA 1
ATOM 795 C C . GLN A 1 98 ? -1.434 2.897 28.396 1.00 90.12 98 GLN A C 1
ATOM 797 O O . GLN A 1 98 ? -2.135 2.464 29.318 1.00 90.12 98 GLN A O 1
ATOM 802 N N . LYS A 1 99 ? -0.171 3.293 28.592 1.00 91.94 99 LYS A N 1
ATOM 803 C CA . LYS A 1 99 ? 0.464 3.342 29.917 1.00 91.94 99 LYS A CA 1
ATOM 804 C C . LYS A 1 99 ? -0.231 4.357 30.819 1.00 91.94 99 LYS A C 1
ATOM 806 O O . LYS A 1 99 ? -0.575 4.013 31.945 1.00 91.94 99 LYS A O 1
ATOM 811 N N . ALA A 1 100 ? -0.510 5.560 30.314 1.00 88.31 100 ALA A N 1
ATOM 812 C CA . ALA A 1 100 ? -1.239 6.589 31.051 1.00 88.31 100 ALA A CA 1
ATOM 813 C C . ALA A 1 100 ? -2.643 6.113 31.463 1.00 88.31 100 ALA A C 1
ATOM 815 O O . ALA A 1 100 ? -3.049 6.324 32.604 1.00 88.31 100 ALA A O 1
ATOM 816 N N . PHE A 1 101 ? -3.357 5.405 30.579 1.00 82.38 101 PHE A N 1
ATOM 817 C CA . PHE A 1 101 ? -4.658 4.809 30.898 1.00 82.38 101 PHE A CA 1
ATOM 818 C C . PHE A 1 101 ? -4.553 3.730 31.986 1.00 82.38 101 PHE A C 1
ATOM 820 O O . PHE A 1 101 ? -5.333 3.733 32.935 1.00 82.38 101 PHE A O 1
ATOM 827 N N . SER A 1 102 ? -3.554 2.848 31.891 1.00 84.38 102 SER A N 1
ATOM 828 C CA . SER A 1 102 ? -3.298 1.806 32.898 1.00 84.38 102 SER A CA 1
ATOM 829 C C . SER A 1 102 ? -2.947 2.407 34.264 1.00 84.38 102 SER A C 1
ATOM 831 O O . SER A 1 102 ? -3.467 1.968 35.288 1.00 84.38 102 SER A O 1
ATOM 833 N N . LEU A 1 103 ? -2.117 3.455 34.289 1.00 86.06 103 LEU A N 1
ATOM 834 C CA . LEU A 1 103 ? -1.741 4.164 35.513 1.00 86.06 103 LEU A CA 1
ATOM 835 C C . LEU A 1 103 ? -2.943 4.893 36.136 1.00 86.06 103 LEU A C 1
ATOM 837 O O . LEU A 1 103 ? -3.146 4.821 37.347 1.00 86.06 103 LEU A O 1
ATOM 841 N N . ALA A 1 104 ? -3.781 5.534 35.315 1.00 78.19 104 ALA A N 1
ATOM 842 C CA . ALA A 1 104 ? -5.028 6.161 35.757 1.00 78.19 104 ALA A CA 1
ATOM 843 C C . ALA A 1 104 ? -6.063 5.144 36.276 1.00 78.19 104 ALA A C 1
ATOM 845 O O . ALA A 1 104 ? -6.894 5.478 37.121 1.00 78.19 104 ALA A O 1
ATOM 846 N N . GLN A 1 105 ? -6.024 3.901 35.788 1.00 68.81 105 GLN A N 1
ATOM 847 C CA . GLN A 1 105 ? -6.868 2.817 36.285 1.00 68.81 105 GLN A CA 1
ATOM 848 C C . GLN A 1 105 ? -6.379 2.285 37.639 1.00 68.81 105 GLN A C 1
ATOM 850 O O . GLN A 1 105 ? -7.203 1.971 38.492 1.00 68.81 105 GLN A O 1
ATOM 855 N N . GLN A 1 106 ? -5.063 2.218 37.858 1.00 67.94 106 GLN A N 1
ATOM 856 C CA . GLN A 1 106 ? -4.469 1.750 39.117 1.00 67.94 106 GLN A CA 1
ATOM 857 C C . GLN A 1 106 ? -4.524 2.797 40.240 1.00 67.94 106 GLN A C 1
ATOM 859 O O . GLN A 1 106 ? -4.662 2.431 41.404 1.00 67.94 106 GLN A O 1
ATOM 864 N N . SER A 1 107 ? -4.470 4.095 39.915 1.00 62.19 107 SER A N 1
ATOM 865 C CA . SER A 1 107 ? -4.639 5.175 40.903 1.00 62.19 107 SER A CA 1
ATOM 866 C C . SER A 1 107 ? -6.077 5.307 41.416 1.00 62.19 107 SER A C 1
ATOM 868 O O . SER A 1 107 ? -6.317 5.927 42.453 1.00 62.19 107 SER A O 1
ATOM 870 N N . ARG A 1 108 ? -7.043 4.668 40.745 1.00 51.88 108 ARG A N 1
ATOM 871 C CA . ARG A 1 108 ? -8.375 4.417 41.293 1.00 51.88 108 ARG A CA 1
ATOM 872 C C . ARG A 1 108 ? -8.312 3.190 42.193 1.00 51.88 108 ARG A C 1
ATOM 874 O O . ARG A 1 108 ? -8.660 2.083 41.792 1.00 51.88 108 ARG A O 1
ATOM 881 N N . GLY A 1 109 ? -7.854 3.427 43.421 1.00 45.59 109 GLY A N 1
ATOM 882 C CA . GLY A 1 109 ? -7.957 2.479 44.522 1.00 45.59 109 GLY A CA 1
ATOM 883 C C . GLY A 1 109 ? -9.370 1.902 44.652 1.00 45.59 109 GLY A C 1
ATOM 884 O O . GLY A 1 109 ? -10.344 2.470 44.157 1.00 45.59 109 GLY A O 1
ATOM 885 N N . SER A 1 110 ? -9.434 0.759 45.330 1.00 55.53 110 SER A N 1
ATOM 886 C CA . SER A 1 110 ? -10.558 -0.160 45.567 1.00 55.53 110 SER A CA 1
ATOM 887 C C . SER A 1 110 ? -11.906 0.432 46.044 1.00 55.53 110 SER A C 1
ATOM 889 O O . SER A 1 110 ? -12.790 -0.333 46.411 1.00 55.53 110 SER A O 1
ATOM 891 N N . ASP A 1 111 ? -12.104 1.748 46.020 1.00 53.66 111 ASP A N 1
ATOM 892 C CA . ASP A 1 111 ? -13.253 2.445 46.598 1.00 53.66 111 ASP A CA 1
ATOM 893 C C . ASP A 1 111 ? -13.937 3.401 45.603 1.00 53.66 111 ASP A C 1
ATOM 895 O O . ASP A 1 111 ? -14.451 4.468 45.939 1.00 53.66 111 ASP A O 1
ATOM 899 N N . SER A 1 112 ? -13.962 3.032 44.317 1.00 54.09 112 SER A N 1
ATOM 900 C CA . SER A 1 112 ? -14.868 3.690 43.378 1.00 54.09 112 SER A CA 1
ATOM 901 C C . SER A 1 112 ? -16.274 3.145 43.618 1.00 54.09 112 SER A C 1
ATOM 903 O O . SER A 1 112 ? -16.657 2.113 43.064 1.00 54.09 112 SER A O 1
ATOM 905 N N . HIS A 1 113 ? -17.063 3.840 44.437 1.00 57.34 113 HIS A N 1
ATOM 906 C CA . HIS A 1 113 ? -18.516 3.729 44.381 1.00 57.34 113 HIS A CA 1
ATOM 907 C C . HIS A 1 113 ? -18.933 4.109 42.952 1.00 57.34 113 HIS A C 1
ATOM 909 O O . HIS A 1 113 ? -18.988 5.281 42.575 1.00 57.34 113 HIS A O 1
ATOM 915 N N . HIS A 1 114 ? -19.102 3.099 42.098 1.00 63.38 114 HIS A N 1
ATOM 916 C CA . HIS A 1 114 ? -19.523 3.282 40.720 1.00 63.38 114 HIS A CA 1
ATOM 917 C C . HIS A 1 114 ? -20.979 3.740 40.786 1.00 63.38 114 HIS A C 1
ATOM 919 O O . HIS A 1 114 ? -21.874 2.911 40.908 1.00 63.38 114 HIS A O 1
ATOM 925 N N . TRP A 1 115 ? -21.221 5.047 40.739 1.00 60.97 115 TRP A N 1
ATOM 926 C CA . TRP A 1 115 ? -22.549 5.637 40.947 1.00 60.97 115 TRP A CA 1
ATOM 927 C C . TRP A 1 115 ? -23.631 5.100 39.985 1.00 60.97 115 TRP A C 1
ATOM 929 O O . TRP A 1 115 ? -24.817 5.162 40.293 1.00 60.97 115 TRP A O 1
ATOM 939 N N . TRP A 1 116 ? -23.237 4.521 38.843 1.00 66.31 116 TRP A N 1
ATOM 940 C CA . TRP A 1 116 ? -24.131 3.839 37.896 1.00 66.31 116 TRP A CA 1
ATOM 941 C C . TRP A 1 116 ? -24.361 2.343 38.185 1.00 66.31 116 TRP A C 1
ATOM 943 O O . TRP A 1 116 ? -25.178 1.718 37.515 1.00 66.31 116 TRP A O 1
ATOM 953 N N . LYS A 1 117 ? -23.640 1.744 39.141 1.00 66.25 117 LYS A N 1
ATOM 954 C CA . LYS A 1 117 ? -23.812 0.344 39.572 1.00 66.25 117 LYS A CA 1
ATOM 955 C C . LYS A 1 117 ? -24.717 0.200 40.795 1.00 66.25 117 LYS A C 1
ATOM 957 O O . LYS A 1 117 ? -25.135 -0.918 41.077 1.00 66.25 117 LYS A O 1
ATOM 962 N N . THR A 1 118 ? -25.026 1.288 41.501 1.00 76.06 118 THR A N 1
ATOM 963 C CA . THR A 1 118 ? -25.930 1.260 42.658 1.00 76.06 118 THR A CA 1
ATOM 964 C C . THR A 1 118 ? -27.376 1.088 42.181 1.00 76.06 118 THR A C 1
ATOM 966 O O . THR A 1 118 ? -27.888 1.951 41.455 1.00 76.06 118 THR A O 1
ATOM 969 N N . PRO A 1 119 ? -28.057 -0.014 42.545 1.00 79.75 119 PRO A N 1
ATOM 970 C CA . PRO A 1 119 ? -29.440 -0.239 42.153 1.00 79.75 119 PRO A CA 1
ATOM 971 C C . PRO A 1 119 ? -30.374 0.867 42.656 1.00 79.75 119 PRO A C 1
ATOM 973 O O . PRO A 1 119 ? -30.194 1.395 43.749 1.00 79.75 119 PRO A O 1
ATOM 976 N N . ILE A 1 120 ? -31.407 1.196 41.871 1.00 75.44 120 ILE A N 1
ATOM 977 C CA . ILE A 1 120 ? -32.318 2.330 42.134 1.00 75.44 120 ILE A CA 1
ATOM 978 C C . ILE A 1 120 ? -32.939 2.273 43.536 1.00 75.44 120 ILE A C 1
ATOM 980 O O . ILE A 1 120 ? -33.069 3.298 44.192 1.00 75.44 120 ILE A O 1
ATOM 984 N N . TYR A 1 121 ? -33.287 1.073 43.995 1.00 78.50 121 TYR A N 1
ATOM 985 C CA . TYR A 1 121 ? -33.931 0.829 45.286 1.00 78.50 121 TYR A CA 1
ATOM 986 C C . TYR A 1 121 ? -32.996 0.994 46.497 1.00 78.50 121 TYR A C 1
ATOM 988 O O . TYR A 1 121 ? -33.468 0.950 47.627 1.00 78.50 121 TYR A O 1
ATOM 996 N N . GLN A 1 122 ? -31.689 1.168 46.280 1.00 80.69 122 GLN A N 1
ATOM 997 C CA . GLN A 1 122 ? -30.700 1.394 47.342 1.00 80.69 122 GLN A CA 1
ATOM 998 C C . GLN A 1 122 ? -30.357 2.878 47.532 1.00 80.69 122 GLN A C 1
ATOM 1000 O O . GLN A 1 122 ? -29.561 3.202 48.406 1.00 80.69 122 GLN A O 1
ATOM 1005 N N . LEU A 1 123 ? -30.936 3.771 46.722 1.00 79.50 123 LEU A N 1
ATOM 1006 C CA . LEU A 1 123 ? -30.648 5.203 46.756 1.00 79.50 123 LEU A CA 1
ATOM 1007 C C . LEU A 1 123 ? -31.694 5.942 47.586 1.00 79.50 123 LEU A C 1
ATOM 1009 O O . LEU A 1 123 ? -32.898 5.726 47.428 1.00 79.50 123 LEU A O 1
ATOM 1013 N N . ASN A 1 124 ? -31.242 6.861 48.436 1.00 84.38 124 ASN A N 1
ATOM 1014 C CA . ASN A 1 124 ? -32.160 7.764 49.122 1.00 84.38 124 ASN A CA 1
ATOM 1015 C C . ASN A 1 124 ? -32.705 8.840 48.150 1.00 84.38 124 ASN A C 1
ATOM 1017 O O . ASN A 1 124 ? -32.117 9.082 47.092 1.00 84.38 124 ASN A O 1
ATOM 1021 N N . PRO A 1 125 ? -33.812 9.532 48.484 1.00 83.81 125 PRO A N 1
ATOM 1022 C CA . PRO A 1 125 ? -34.420 10.512 47.580 1.00 83.81 125 PRO A CA 1
ATOM 1023 C C . PRO A 1 125 ? -33.478 11.640 47.130 1.00 83.81 125 PRO A C 1
ATOM 1025 O O . PRO A 1 125 ? -33.600 12.127 46.008 1.00 83.81 125 PRO A O 1
ATOM 1028 N N . ARG A 1 126 ? -32.511 12.044 47.969 1.00 81.25 126 ARG A N 1
ATOM 1029 C CA . ARG A 1 126 ? -31.532 13.085 47.607 1.00 81.25 126 ARG A CA 1
ATOM 1030 C C . ARG A 1 126 ? -30.523 12.566 46.587 1.00 81.25 126 ARG A C 1
ATOM 1032 O O . ARG A 1 126 ? -30.217 13.261 45.625 1.00 81.25 126 ARG A O 1
ATOM 1039 N N . GLU A 1 127 ? -30.034 11.345 46.776 1.00 79.31 127 GLU A N 1
ATOM 1040 C CA . GLU A 1 127 ? -29.121 10.678 45.843 1.00 79.31 127 GLU A CA 1
ATOM 1041 C C . GLU A 1 127 ? -29.790 10.393 44.498 1.00 79.31 127 GLU A C 1
ATOM 1043 O O . GLU A 1 127 ? -29.159 10.515 43.450 1.00 79.31 127 GLU A O 1
ATOM 1048 N N . LEU A 1 128 ? -31.081 10.055 44.512 1.00 81.81 128 LEU A N 1
ATOM 1049 C CA . LEU A 1 128 ? -31.859 9.830 43.299 1.00 81.81 128 LEU A CA 1
ATOM 1050 C C . LEU A 1 128 ? -32.029 11.124 42.490 1.00 81.81 128 LEU A C 1
ATOM 1052 O O . LEU A 1 128 ? -31.846 11.097 41.273 1.00 81.81 128 LEU A O 1
ATOM 1056 N N . HIS A 1 129 ? -32.289 12.247 43.163 1.00 84.75 129 HIS A N 1
ATOM 1057 C CA . HIS A 1 129 ? -32.351 13.570 42.537 1.00 84.75 129 HIS A CA 1
ATOM 1058 C C . HIS A 1 129 ? -30.985 14.022 41.991 1.00 84.75 129 HIS A C 1
ATOM 1060 O O . HIS A 1 129 ? -30.886 14.503 40.864 1.00 84.75 129 HIS A O 1
ATOM 1066 N N . GLU A 1 130 ? -29.898 13.828 42.745 1.00 84.62 130 GLU A N 1
ATOM 1067 C CA . GLU A 1 130 ? -28.546 14.113 42.242 1.00 84.62 130 GLU A CA 1
ATOM 1068 C C . GLU A 1 130 ? -28.229 13.248 41.013 1.00 84.62 130 GLU A C 1
ATOM 1070 O O . GLU A 1 130 ? -27.665 13.731 40.033 1.00 84.62 130 GLU A O 1
ATOM 1075 N N . ARG A 1 131 ? -28.660 11.985 41.006 1.00 82.06 131 ARG A N 1
ATOM 1076 C CA . ARG A 1 131 ? -28.493 11.099 39.853 1.00 82.06 131 ARG A CA 1
ATOM 1077 C C . ARG A 1 131 ? -29.273 11.584 38.631 1.00 82.06 131 ARG A C 1
ATOM 1079 O O . ARG A 1 131 ? -28.727 11.581 37.530 1.00 82.06 131 ARG A O 1
ATOM 1086 N N . GLU A 1 132 ? -30.517 12.014 38.808 1.00 87.19 132 GLU A N 1
ATOM 1087 C CA . GLU A 1 132 ? -31.332 12.606 37.740 1.00 87.19 132 GLU A CA 1
ATOM 1088 C C . GLU A 1 132 ? -30.672 13.863 37.156 1.00 87.19 132 GLU A C 1
ATOM 1090 O O . GLU A 1 132 ? -30.565 14.010 35.933 1.00 87.19 132 GLU A O 1
ATOM 1095 N N . LYS A 1 133 ? -30.126 14.724 38.021 1.00 90.25 133 LYS A N 1
ATOM 1096 C CA . LYS A 1 133 ? -29.372 15.909 37.609 1.00 90.25 133 LYS A CA 1
ATOM 1097 C C . LYS A 1 133 ? -28.161 15.540 36.746 1.00 90.25 133 LYS A C 1
ATOM 1099 O O . LYS A 1 133 ? -27.993 16.098 35.663 1.00 90.25 133 LYS A O 1
ATOM 1104 N N . ARG A 1 134 ? -27.361 14.551 37.162 1.00 84.88 134 ARG A N 1
ATOM 1105 C CA . ARG A 1 134 ? -26.191 14.082 36.390 1.00 84.88 134 ARG A CA 1
ATOM 1106 C C . ARG A 1 134 ? -26.573 13.454 35.052 1.00 84.88 134 ARG A C 1
ATOM 1108 O O . ARG A 1 134 ? -25.875 13.670 34.063 1.00 84.88 134 ARG A O 1
ATOM 1115 N N . PHE A 1 135 ? -27.676 12.704 34.990 1.00 88.31 135 PHE A N 1
ATOM 1116 C CA . PHE A 1 135 ? -28.192 12.191 33.717 1.00 88.31 135 PHE A CA 1
ATOM 1117 C C . PHE A 1 135 ? -28.620 13.327 32.789 1.00 88.31 135 PHE A C 1
ATOM 1119 O O . PHE A 1 135 ? -28.297 13.296 31.605 1.00 88.31 135 PHE A O 1
ATOM 1126 N N . THR A 1 136 ? -29.274 14.353 33.324 1.00 89.69 136 THR A N 1
ATOM 1127 C CA . THR A 1 136 ? -29.692 15.527 32.548 1.00 89.69 136 THR A CA 1
ATOM 1128 C C . THR A 1 136 ? -28.486 16.280 31.982 1.00 89.69 136 THR A C 1
ATOM 1130 O O . THR A 1 136 ? -28.450 16.586 30.789 1.00 89.69 136 THR A O 1
ATOM 1133 N N . GLU A 1 137 ? -27.456 16.510 32.800 1.00 90.31 137 GLU A N 1
ATOM 1134 C CA . GLU A 1 137 ? -26.194 17.123 32.364 1.00 90.31 137 GLU A CA 1
ATOM 1135 C C . GLU A 1 137 ? -25.508 16.296 31.264 1.00 90.31 137 GLU A C 1
ATOM 1137 O O . GLU A 1 137 ? -25.050 16.847 30.261 1.00 90.31 137 GLU A O 1
ATOM 1142 N N . PHE A 1 138 ? -25.487 14.968 31.409 1.00 90.44 138 PHE A N 1
ATOM 1143 C CA . PHE A 1 138 ? -24.915 14.066 30.410 1.00 90.44 138 PHE A CA 1
ATOM 1144 C C . PHE A 1 138 ? -25.678 14.104 29.079 1.00 90.44 138 PHE A C 1
ATOM 1146 O O . PHE A 1 138 ? -25.061 14.227 28.019 1.00 90.44 138 PHE A O 1
ATOM 1153 N N . ILE A 1 139 ? -27.012 14.042 29.113 1.00 90.50 139 ILE A N 1
ATOM 1154 C CA . ILE A 1 139 ? -27.849 14.113 27.907 1.00 90.50 139 ILE A CA 1
ATOM 1155 C C . ILE A 1 139 ? -27.679 15.462 27.195 1.00 90.50 139 ILE A C 1
ATOM 1157 O O . ILE A 1 139 ? -27.590 15.499 25.963 1.00 90.50 139 ILE A O 1
ATOM 1161 N N . ASN A 1 140 ? -27.563 16.558 27.949 1.00 92.25 140 ASN A N 1
ATOM 1162 C CA . ASN A 1 140 ? -27.263 17.872 27.387 1.00 92.25 140 ASN A CA 1
ATOM 1163 C C . ASN A 1 140 ? -25.886 17.883 26.696 1.00 92.25 140 ASN A C 1
ATOM 1165 O O . ASN A 1 140 ? -25.775 18.261 25.531 1.00 92.25 140 ASN A O 1
ATOM 1169 N N . LEU A 1 141 ? -24.846 17.363 27.358 1.00 93.00 141 LEU A N 1
ATOM 1170 C CA . LEU A 1 141 ? -23.496 17.290 26.790 1.00 93.00 141 LEU A CA 1
ATOM 1171 C C . LEU A 1 141 ? -23.447 16.482 25.483 1.00 93.00 141 LEU A C 1
ATOM 1173 O O . LEU A 1 141 ? -22.811 16.907 24.517 1.00 93.00 141 LEU A O 1
ATOM 1177 N N . VAL A 1 142 ? -24.129 15.335 25.434 1.00 92.31 142 VAL A N 1
ATOM 1178 C CA . VAL A 1 142 ? -24.225 14.502 24.223 1.00 92.31 142 VAL A CA 1
ATOM 1179 C C . VAL A 1 142 ? -24.945 15.243 23.096 1.00 92.31 142 VAL A C 1
ATOM 1181 O O . VAL A 1 142 ? -24.537 15.137 21.939 1.00 92.31 142 VAL A O 1
ATOM 1184 N N . SER A 1 143 ? -25.983 16.015 23.421 1.00 86.62 143 SER A N 1
ATOM 1185 C CA . SER A 1 143 ? -26.727 16.809 22.437 1.00 86.62 143 SER A CA 1
ATOM 1186 C C . SER A 1 143 ? -25.845 17.912 21.848 1.00 86.62 143 SER A C 1
ATOM 1188 O O . SER A 1 143 ? -25.669 17.960 20.635 1.00 86.62 143 SER A O 1
ATOM 1190 N N . VAL A 1 144 ? -25.142 18.671 22.694 1.00 91.38 144 VAL A N 1
ATOM 1191 C CA . VAL A 1 144 ? -24.165 19.684 22.258 1.00 91.38 144 VAL A CA 1
ATOM 1192 C C . VAL A 1 144 ? -23.053 19.074 21.396 1.00 91.38 144 VAL A C 1
ATOM 1194 O O . VAL A 1 144 ? -22.630 19.667 20.403 1.00 91.38 144 VAL A O 1
ATOM 1197 N N . ALA A 1 145 ? -22.550 17.890 21.754 1.00 89.06 145 ALA A N 1
ATOM 1198 C CA . ALA A 1 145 ? -21.524 17.206 20.968 1.00 89.06 145 ALA A CA 1
ATOM 1199 C C . ALA A 1 145 ? -22.044 16.760 19.590 1.00 89.06 145 ALA A C 1
ATOM 1201 O O . ALA A 1 145 ? -21.316 16.867 18.598 1.00 89.06 145 ALA A O 1
ATOM 1202 N N . ARG A 1 146 ? -23.299 16.295 19.513 1.00 88.50 146 ARG A N 1
ATOM 1203 C CA . ARG A 1 146 ? -23.965 15.958 18.248 1.00 88.50 146 ARG A CA 1
ATOM 1204 C C . ARG A 1 146 ? -24.114 17.197 17.370 1.00 88.50 146 ARG A C 1
ATOM 1206 O O . ARG A 1 146 ? -23.726 17.146 16.208 1.00 88.50 146 ARG A O 1
ATOM 1213 N N . ASP A 1 147 ? -24.584 18.305 17.929 1.00 87.00 147 ASP A N 1
ATOM 1214 C CA . ASP A 1 147 ? -24.819 19.537 17.172 1.00 87.00 147 ASP A CA 1
ATOM 1215 C C . ASP A 1 147 ? -23.510 20.117 16.624 1.00 87.00 147 ASP A C 1
ATOM 1217 O O . ASP A 1 147 ? -23.432 20.489 15.456 1.00 87.00 147 ASP A O 1
ATOM 1221 N N . LYS A 1 148 ? -22.425 20.077 17.411 1.00 84.81 148 LYS A N 1
ATOM 1222 C CA . LYS A 1 148 ? -21.076 20.446 16.942 1.00 84.81 148 LYS A CA 1
ATOM 1223 C C . LYS A 1 148 ? -20.591 19.567 15.784 1.00 84.81 148 LYS A C 1
ATOM 1225 O O . LYS A 1 148 ? -19.965 20.068 14.848 1.00 84.81 148 LYS A O 1
ATOM 1230 N N . LYS A 1 149 ? -20.872 18.260 15.835 1.00 83.38 149 LYS A N 1
ATOM 1231 C CA . LYS A 1 149 ? -20.537 17.313 14.760 1.00 83.38 149 LYS A CA 1
ATOM 1232 C C . LYS A 1 149 ? -21.340 17.618 13.491 1.00 83.38 149 LYS A C 1
ATOM 1234 O O . LYS A 1 149 ? -20.758 17.638 12.412 1.00 83.38 149 LYS A O 1
ATOM 1239 N N . VAL A 1 150 ? -22.640 17.886 13.621 1.00 77.31 150 VAL A N 1
ATOM 1240 C CA . VAL A 1 150 ? -23.522 18.253 12.499 1.00 77.31 150 VAL A CA 1
ATOM 1241 C C . VAL A 1 150 ? -23.086 19.580 11.873 1.00 77.31 150 VAL A C 1
ATOM 1243 O O . VAL A 1 150 ? -22.952 19.652 10.656 1.00 77.31 150 VAL A O 1
ATOM 1246 N N . ALA A 1 151 ? -22.763 20.590 12.684 1.00 74.00 151 ALA A N 1
ATOM 1247 C CA . ALA A 1 151 ? -22.262 21.878 12.205 1.00 74.00 151 ALA A CA 1
ATOM 1248 C C . ALA A 1 151 ? -20.932 21.750 11.441 1.00 74.00 151 ALA A C 1
ATOM 1250 O O . ALA A 1 151 ? -20.761 22.380 10.401 1.00 74.00 151 ALA A O 1
ATOM 1251 N N . SER A 1 152 ? -20.012 20.887 11.898 1.00 75.75 152 SER A N 1
ATOM 1252 C CA . SER A 1 152 ? -18.773 20.604 11.150 1.00 75.75 152 SER A CA 1
ATOM 1253 C C . SER A 1 152 ? -19.042 19.943 9.795 1.00 75.75 152 SER A C 1
ATOM 1255 O O . SER A 1 152 ? -18.386 20.281 8.818 1.00 75.75 152 SER A O 1
ATOM 1257 N N . ILE A 1 153 ? -20.006 19.018 9.720 1.00 70.25 153 ILE A N 1
ATOM 1258 C CA . ILE A 1 153 ? -20.380 18.355 8.459 1.00 70.25 153 ILE A CA 1
ATOM 1259 C C . ILE A 1 153 ? -21.044 19.352 7.499 1.00 70.25 153 ILE A C 1
ATOM 1261 O O . ILE A 1 153 ? -20.721 19.351 6.317 1.00 70.25 153 ILE A O 1
ATOM 1265 N N . SER A 1 154 ? -21.920 20.232 7.997 1.00 70.44 154 SER A N 1
ATOM 1266 C CA . SER A 1 154 ? -22.539 21.286 7.178 1.00 70.44 154 SER A CA 1
ATOM 1267 C C . SER A 1 154 ? -21.492 22.250 6.619 1.00 70.44 154 SER A C 1
ATOM 1269 O O . SER A 1 154 ? -21.474 22.500 5.422 1.00 70.44 154 SER A O 1
ATOM 1271 N N . SER A 1 155 ? -20.547 22.693 7.456 1.00 70.62 155 SER A N 1
ATOM 1272 C CA . SER A 1 155 ? -19.459 23.584 7.034 1.00 70.62 155 SER A CA 1
ATOM 1273 C C . SER A 1 155 ? -18.546 22.953 5.973 1.00 70.62 155 SER A C 1
ATOM 1275 O O . SER A 1 155 ? -18.023 23.666 5.121 1.00 70.62 155 SER A O 1
ATOM 1277 N N . MET A 1 156 ? -18.364 21.627 5.996 1.00 61.81 156 MET A N 1
ATOM 1278 C CA . MET A 1 156 ? -17.633 20.900 4.950 1.00 61.81 156 MET A CA 1
ATOM 1279 C C . MET A 1 156 ? -18.408 20.811 3.628 1.00 61.81 156 MET A C 1
ATOM 1281 O O . MET A 1 156 ? -17.777 20.761 2.577 1.00 61.81 156 MET A O 1
ATOM 1285 N N . ASN A 1 157 ? -19.743 20.788 3.670 1.00 58.16 157 ASN A N 1
ATOM 1286 C CA . ASN A 1 157 ? -20.582 20.736 2.472 1.00 58.16 157 ASN A CA 1
ATOM 1287 C C . ASN A 1 157 ? -20.704 22.113 1.798 1.00 58.16 157 ASN A C 1
ATOM 1289 O O . ASN A 1 157 ? -20.610 22.180 0.577 1.00 58.16 157 ASN A O 1
ATOM 1293 N N . ASP A 1 158 ? -20.825 23.199 2.570 1.00 56.47 158 ASP A N 1
ATOM 1294 C CA . ASP A 1 158 ? -20.885 24.571 2.030 1.00 56.47 158 ASP A CA 1
ATOM 1295 C C . ASP A 1 158 ? -19.577 24.975 1.318 1.00 56.47 158 ASP A C 1
ATOM 1297 O O . ASP A 1 158 ? -19.591 25.712 0.338 1.00 56.47 158 ASP A O 1
ATOM 1301 N N . ALA A 1 159 ? -18.430 24.442 1.758 1.00 58.06 159 ALA A N 1
ATOM 1302 C CA . ALA A 1 159 ? -17.128 24.688 1.132 1.00 58.06 159 ALA A CA 1
ATOM 1303 C C . ALA A 1 159 ? -16.938 23.992 -0.234 1.00 58.06 159 ALA A C 1
ATOM 1305 O O . ALA A 1 159 ? -15.951 24.262 -0.916 1.00 58.06 159 ALA A O 1
ATOM 1306 N N . MET A 1 160 ? -17.841 23.085 -0.624 1.00 57.94 160 MET A N 1
ATOM 1307 C CA . MET A 1 160 ? -17.765 22.336 -1.887 1.00 57.94 160 MET A CA 1
ATOM 1308 C C . MET A 1 160 ? -18.651 22.924 -3.000 1.00 57.94 160 MET A C 1
ATOM 1310 O O . MET A 1 160 ? -18.560 22.450 -4.130 1.00 57.94 160 MET A O 1
ATOM 1314 N N . ASP A 1 161 ? -19.483 23.932 -2.707 1.00 49.56 161 ASP A N 1
ATOM 1315 C CA . ASP A 1 161 ? -20.463 24.496 -3.658 1.00 49.56 161 ASP A CA 1
ATOM 1316 C C . ASP A 1 161 ? -19.997 25.812 -4.328 1.00 49.56 161 ASP A C 1
ATOM 1318 O O . ASP A 1 161 ? -20.611 26.280 -5.282 1.00 49.56 161 ASP A O 1
ATOM 1322 N N . GLU A 1 162 ? -18.874 26.397 -3.891 1.00 57.25 162 GLU A N 1
ATOM 1323 C CA . GLU A 1 162 ? -18.381 27.711 -4.360 1.00 57.25 162 GLU A CA 1
ATOM 1324 C C . GLU A 1 162 ? -17.299 27.660 -5.460 1.00 57.25 162 GLU A C 1
ATOM 1326 O O . GLU A 1 162 ? -16.638 28.665 -5.700 1.00 57.25 162 GLU A O 1
ATOM 1331 N N . ASP A 1 163 ? -17.072 26.539 -6.164 1.00 54.12 163 ASP A N 1
ATOM 1332 C CA . ASP A 1 163 ? -15.993 26.538 -7.173 1.00 54.12 163 ASP A CA 1
ATOM 1333 C C . ASP A 1 163 ? -16.124 25.518 -8.321 1.00 54.12 163 ASP A C 1
ATOM 1335 O O . ASP A 1 163 ? -15.241 24.692 -8.530 1.00 54.12 163 ASP A O 1
ATOM 1339 N N . VAL A 1 164 ? -17.196 25.573 -9.129 1.00 49.34 164 VAL A N 1
ATOM 1340 C CA . VAL A 1 164 ? -17.144 25.060 -10.520 1.00 49.34 164 VAL A CA 1
ATOM 1341 C C . VAL A 1 164 ? -18.036 25.887 -11.459 1.00 49.34 164 VAL A C 1
ATOM 1343 O O . VAL A 1 164 ? -19.111 25.462 -11.883 1.00 49.34 164 VAL A O 1
ATOM 1346 N N . ALA A 1 165 ? -17.553 27.051 -11.898 1.00 48.66 165 ALA A N 1
ATOM 1347 C CA . ALA A 1 165 ? -17.972 27.566 -13.200 1.00 48.66 165 ALA A CA 1
ATOM 1348 C C . ALA A 1 165 ? -17.337 26.673 -14.282 1.00 48.66 165 ALA A C 1
ATOM 1350 O O . ALA A 1 165 ? -16.167 26.828 -14.634 1.00 48.66 165 ALA A O 1
ATOM 1351 N N . PHE A 1 166 ? -18.092 25.695 -14.789 1.00 48.09 166 PHE A N 1
ATOM 1352 C CA . PHE A 1 166 ? -17.671 24.839 -15.900 1.00 48.09 166 PHE A CA 1
ATOM 1353 C C . PHE A 1 166 ? -17.561 25.676 -17.183 1.00 48.09 166 PHE A C 1
ATOM 1355 O O . PHE A 1 1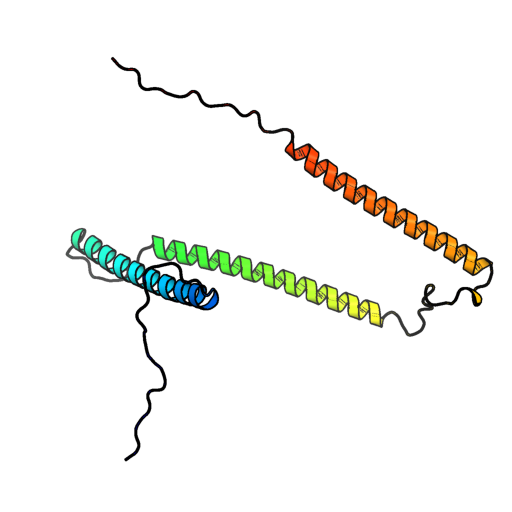66 ? -18.504 25.791 -17.968 1.00 48.09 166 PHE A O 1
ATOM 1362 N N . VAL A 1 167 ? -16.402 26.298 -17.397 1.00 51.53 167 VAL A N 1
ATOM 1363 C CA . VAL A 1 167 ? -16.070 26.959 -18.660 1.00 51.53 167 VAL A CA 1
ATOM 1364 C C . VAL A 1 167 ? -15.786 25.870 -19.692 1.00 51.53 167 VAL A C 1
ATOM 1366 O O . VAL A 1 167 ? -14.736 25.230 -19.676 1.00 51.53 167 VAL A O 1
ATOM 1369 N N . VAL A 1 168 ? -16.738 25.645 -20.598 1.00 52.31 168 VAL A N 1
ATOM 1370 C CA . VAL A 1 168 ? -16.547 24.791 -21.777 1.00 52.31 168 VAL A CA 1
ATOM 1371 C C . VAL A 1 168 ? -15.512 25.457 -22.696 1.00 52.31 168 VAL A C 1
ATOM 1373 O O . VAL A 1 168 ? -15.766 26.569 -23.165 1.00 52.31 168 VAL A O 1
ATOM 1376 N N . PRO A 1 169 ? -14.367 24.824 -23.011 1.00 50.62 169 PRO A N 1
ATOM 1377 C CA . PRO A 1 169 ? -13.435 25.380 -23.985 1.00 50.62 169 PRO A CA 1
ATOM 1378 C C . PRO A 1 169 ? -14.036 25.318 -25.404 1.00 50.62 169 PRO A C 1
ATOM 1380 O O . PRO A 1 169 ? -14.676 24.318 -25.752 1.00 50.62 169 PRO A O 1
ATOM 1383 N N . PRO A 1 170 ? -13.823 26.336 -26.260 1.00 52.34 170 PRO A N 1
ATOM 1384 C CA . PRO A 1 170 ? -14.342 26.330 -27.622 1.00 52.34 170 PRO A CA 1
ATOM 1385 C C . PRO A 1 170 ? -13.697 25.213 -28.451 1.00 52.34 170 PRO A C 1
ATOM 1387 O O . PRO A 1 170 ? -12.478 25.028 -28.460 1.00 52.34 170 PRO A O 1
ATOM 1390 N N . ARG A 1 171 ? -14.538 24.454 -29.164 1.00 51.03 171 ARG A N 1
ATOM 1391 C CA . ARG A 1 171 ? -14.100 23.411 -30.097 1.00 51.03 171 ARG A CA 1
ATOM 1392 C C . ARG A 1 171 ? -13.421 24.061 -31.300 1.00 51.03 171 ARG A C 1
ATOM 1394 O O . ARG A 1 171 ? -14.087 24.704 -32.106 1.00 51.03 171 ARG A O 1
ATOM 1401 N N . TYR A 1 172 ? -12.125 23.827 -31.464 1.00 49.78 172 TYR A N 1
ATOM 1402 C CA . TYR A 1 172 ? -11.448 24.076 -32.732 1.00 49.78 172 TYR A CA 1
ATOM 1403 C C . TYR A 1 172 ? -11.840 22.971 -33.719 1.00 49.78 172 TYR A C 1
ATOM 1405 O O . TYR A 1 172 ? -11.351 21.845 -33.641 1.00 49.78 172 TYR A O 1
ATOM 1413 N N . GLY A 1 173 ? -12.788 23.276 -34.605 1.00 58.66 173 GLY A N 1
ATOM 1414 C CA . GLY A 1 173 ? -13.030 22.490 -35.814 1.00 58.66 173 GLY A CA 1
ATOM 1415 C C . GLY A 1 173 ? -12.013 22.861 -36.903 1.00 58.66 173 GLY A C 1
ATOM 1416 O O . GLY A 1 173 ? -11.535 23.996 -36.915 1.00 58.66 173 GLY A O 1
ATOM 1417 N N . PRO A 1 174 ? -11.660 21.939 -37.814 1.00 56.91 174 PRO A N 1
ATOM 1418 C CA . PRO A 1 174 ? -10.739 22.237 -3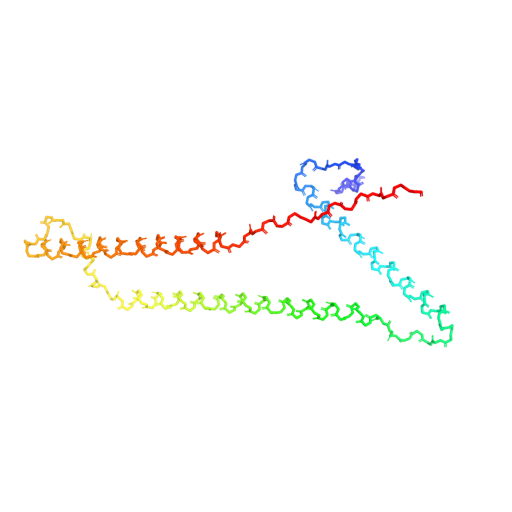8.902 1.00 56.91 174 PRO A CA 1
ATOM 1419 C C . PRO A 1 174 ? -11.414 23.152 -39.932 1.00 56.91 174 PRO A C 1
ATOM 1421 O O . PRO A 1 174 ? -12.460 22.816 -40.488 1.00 56.91 174 PRO A O 1
ATOM 1424 N N . SER A 1 175 ? -10.809 24.310 -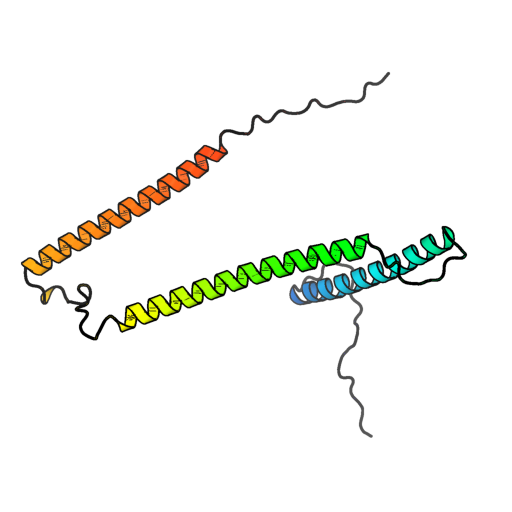40.194 1.00 50.31 175 SER A N 1
ATOM 1425 C CA . SER A 1 175 ? -11.143 25.153 -41.339 1.00 50.31 175 SER A CA 1
ATOM 1426 C C . SER A 1 175 ? -10.696 24.447 -42.618 1.00 50.31 175 SER A C 1
ATOM 1428 O O . SER A 1 175 ? -9.500 24.280 -42.852 1.00 50.31 175 SER A O 1
ATOM 1430 N N . LEU A 1 176 ? -11.660 24.010 -43.425 1.00 46.44 176 LEU A N 1
ATOM 1431 C CA . LEU A 1 176 ? -11.426 23.620 -44.811 1.00 46.44 176 LEU A CA 1
ATOM 1432 C C . LEU A 1 176 ? -11.232 24.894 -45.646 1.00 46.44 176 LEU A C 1
ATOM 1434 O O . LEU A 1 176 ? -12.155 25.701 -45.756 1.00 46.44 176 LEU A O 1
ATOM 1438 N N . SER A 1 177 ? -10.044 25.042 -46.226 1.00 53.56 177 SER A N 1
ATOM 1439 C CA . SER A 1 177 ? -9.751 25.877 -47.396 1.00 53.56 177 SER A CA 1
ATOM 1440 C C . SER A 1 177 ? -8.743 25.144 -48.263 1.00 53.56 177 SER A C 1
ATOM 1442 O O . SER A 1 177 ? -7.716 24.733 -47.672 1.00 53.56 177 SER A O 1
#

Radius of gyration: 34.86 Å; chains: 1; bounding box: 73×78×96 Å

Foldseek 3Di:
DDDDDDPDPPDDDDDPDQDPDPVVNVVCCVVVVVVVVVVVVVVCVVVVVVVVCVVPVPDPPDDPPDPVVVVVVVVVVVVVVVVVVVVVVVVVVVVVVVVVVVVVVVVPPPDPPVLVPDDPVNDDPVSNVVVVVVVVVVVVVVVVVVVVVVVVVVVVVVVVPPDDPPDDDDDDDDDDD

Secondary structure (DSSP, 8-state):
------SS--S----SS---SHHHHHHHHHHHHHHHHHHHHHHHHHHHHHHHHHH-TT--------HHHHHHHHHHHHHHHHHHHHHHHHHHHHHHHHHHHHHHHHSS-S----TTTS-GGGS-HHHHHHHHHHHHHHHHHHHHHHHHHHHHHHHHHHTTSS-----PPP-------

Organism: Gossypium schwendimanii (NCBI:txid34291)

pLDDT: mean 78.53, std 16.46, range [45.09, 98.12]

Sequence (177 aa):
MASSSKKTRGKQKIEIKKIENEDDRLISFSKRRFGIYKKISELSTLCGSVTKRFLNPNQPLHETTDAPVETYRKVRIKSLVQDYNEVHDQLDATKEKQKAFSLAQQSRGSDSHHWWKTPIYQLNPRELHEREKRFTEFINLVSVARDKKVASISSMNDAMDEDVAFVVPPRYGPSLS

InterPro domains:
  IPR002100 Transcription factor, MADS-box [PF00319] (18-49)
  IPR002100 Transcription factor, MADS-box [PR00404] (11-31)
  IPR002100 Transcription factor, MADS-box [PR00404] (31-46)
  IPR002100 Transcription factor, MADS-box [PS50066] (9-49)
  IPR002100 Transcription factor, MADS-box [SM00432] (9-67)
  IPR036879 Transcription factor, MADS-box superfamily [G3DSA:3.40.1810.10] (21-108)
  IPR036879 Transcription factor, MADS-box superfamily [SSF55455] (9-49)